Protein AF-W1XSB1-F1 (afdb_monomer)

Solvent-accessible surface area (backbone atoms only — not comparable to full-atom values): 5194 Å² total; per-residue (Å²): 116,73,61,60,74,71,54,48,70,68,61,72,78,58,76,95,46,75,65,46,66,74,32,70,88,49,25,62,53,40,56,71,75,46,43,34,76,95,83,38,51,24,68,62,39,48,52,53,37,51,54,50,34,46,62,58,70,33,74,67,10,44,51,49,52,57,40,76,70,41,71,88,37,55,77,64,56,51,52,51,51,54,52,53,63,74,74,107

Radius of gyration: 19.97 Å; Cα contacts (8 Å, |Δi|>4): 52; chains: 1; bounding box: 41×20×63 Å

Organism: NCBI:txid408170

InterPro domains:
  IPR004925 HpaB/PvcC/4-BUDH [PTHR36117] (1-87)
  IPR024719 HpaB/PvcC/4-BUDH C-terminal [PF03241] (2-87)
  IPR036250 Acyl-CoA dehydrogenase-like, C-terminal [SSF47203] (6-86)

pLDDT: mean 96.76, std 2.94, range [78.06, 98.56]

Nearest PDB structures (foldseek):
  6qyi-assembly1_B  TM=9.971E-01  e=9.896E-12  Escherichia coli
  6qyi-assembly1_A-2  TM=9.973E-01  e=1.124E-11  Escherichia coli
  9bke-assembly1_B  TM=1.002E+00  e=1.276E-11  Escherichia coli
  6b1b-assembly1_A  TM=9.987E-01  e=4.013E-11  Escherichia coli BL21(DE3)
  6qyh-assembly1_A-2  TM=9.928E-01  e=1.261E-10  Escherichia coli

Sequence (88 aa):
NIIERNVTSGLIYLPSSARDLNNPQIDQYLAKYVRGSNGMDHVQRIKILKLMWDAIGSEFGGRHELYEINYSGSQDEIRLQCLRQAQS

Structure (mmCIF, N/CA/C/O backbone):
data_AF-W1XSB1-F1
#
_entry.id   AF-W1XSB1-F1
#
loop_
_atom_site.group_PDB
_atom_site.id
_atom_site.type_symbol
_atom_site.label_atom_id
_atom_site.label_alt_id
_atom_site.label_comp_id
_atom_site.label_asym_id
_atom_site.label_entity_id
_atom_site.label_seq_id
_atom_site.pdbx_PDB_ins_code
_atom_site.Cartn_x
_atom_site.Cartn_y
_atom_site.Cartn_z
_atom_site.occupancy
_atom_site.B_iso_or_equiv
_atom_site.auth_seq_id
_atom_site.auth_comp_id
_atom_site.auth_asym_id
_atom_site.auth_atom_id
_atom_site.pdbx_PDB_model_num
ATOM 1 N N . ASN A 1 1 ? 2.152 8.293 -9.693 1.00 80.69 1 ASN A N 1
ATOM 2 C CA . ASN A 1 1 ? 1.405 7.344 -8.841 1.00 80.69 1 ASN A CA 1
ATOM 3 C C . ASN A 1 1 ? -0.098 7.591 -8.804 1.00 80.69 1 ASN A C 1
ATOM 5 O O . ASN A 1 1 ? -0.566 8.532 -8.175 1.00 80.69 1 ASN A O 1
ATOM 9 N N . ILE A 1 2 ? -0.872 6.750 -9.508 1.00 96.88 2 ILE A N 1
ATOM 10 C CA . ILE A 1 2 ? -2.350 6.814 -9.543 1.00 96.88 2 ILE A CA 1
ATOM 11 C C . ILE A 1 2 ? -2.963 6.337 -8.221 1.00 96.88 2 ILE A C 1
ATOM 13 O O . ILE A 1 2 ? -3.948 6.914 -7.768 1.00 96.88 2 ILE A O 1
ATOM 17 N N . ILE A 1 3 ? -2.392 5.302 -7.606 1.00 96.69 3 ILE A N 1
ATOM 18 C CA . ILE A 1 3 ? -2.919 4.715 -6.369 1.00 96.69 3 ILE A CA 1
ATOM 19 C C . ILE A 1 3 ? -2.768 5.709 -5.212 1.00 96.69 3 ILE A C 1
ATOM 21 O O . ILE A 1 3 ? -3.763 6.061 -4.584 1.00 96.69 3 ILE A O 1
ATOM 25 N N . GLU A 1 4 ? -1.566 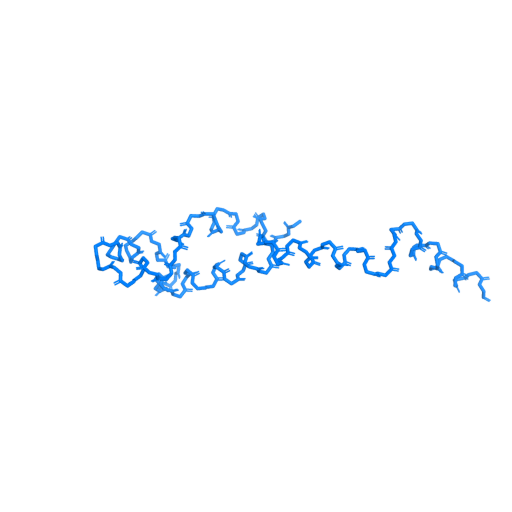6.251 -5.000 1.00 95.88 4 GLU A N 1
ATOM 26 C CA . GLU A 1 4 ? -1.285 7.214 -3.924 1.00 95.88 4 GLU A CA 1
ATOM 27 C C . GLU A 1 4 ? -2.189 8.454 -3.980 1.00 95.88 4 GLU A C 1
ATOM 29 O O . GLU A 1 4 ? -2.733 8.866 -2.959 1.00 95.88 4 GLU A O 1
ATOM 34 N N . ARG 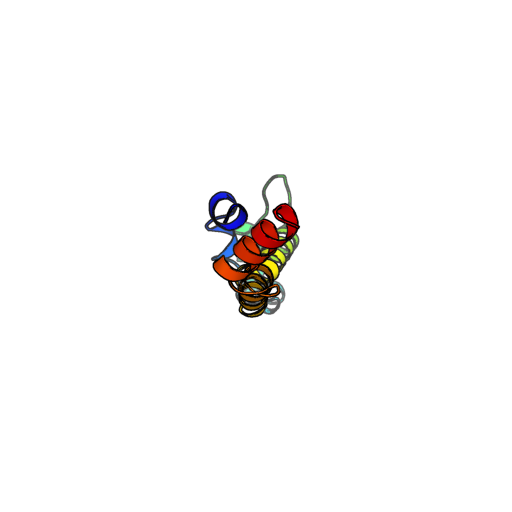A 1 5 ? -2.431 9.013 -5.177 1.00 95.69 5 ARG A N 1
ATOM 35 C CA . ARG A 1 5 ? -3.269 10.217 -5.337 1.00 95.69 5 ARG A CA 1
ATOM 36 C C . ARG A 1 5 ? -4.775 9.976 -5.182 1.00 95.69 5 ARG A C 1
ATOM 38 O O . ARG A 1 5 ? -5.504 10.938 -4.983 1.00 95.69 5 ARG A O 1
ATOM 45 N N . ASN A 1 6 ? -5.249 8.735 -5.324 1.00 97.38 6 ASN A N 1
ATOM 46 C CA . ASN A 1 6 ? -6.676 8.403 -5.207 1.00 97.38 6 ASN A CA 1
ATOM 47 C C . ASN A 1 6 ? -7.018 7.794 -3.841 1.00 97.38 6 ASN A C 1
ATOM 49 O O . ASN A 1 6 ? -8.040 8.138 -3.255 1.00 97.38 6 ASN A O 1
ATOM 53 N N . VAL A 1 7 ? -6.170 6.905 -3.315 1.00 95.31 7 VAL A N 1
ATOM 54 C CA . VAL A 1 7 ? -6.384 6.249 -2.012 1.00 95.31 7 VAL A CA 1
ATOM 55 C C . VAL A 1 7 ? -5.903 7.136 -0.857 1.00 95.31 7 VAL A C 1
ATOM 57 O O . VAL A 1 7 ? -6.467 7.075 0.236 1.00 95.31 7 VAL A O 1
ATOM 60 N N . THR A 1 8 ? -4.923 8.012 -1.118 1.00 96.12 8 THR A N 1
ATOM 61 C CA . THR A 1 8 ? -4.421 9.063 -0.217 1.00 96.12 8 THR A CA 1
ATOM 62 C C . THR A 1 8 ? -4.215 8.582 1.224 1.00 96.12 8 THR A C 1
ATOM 64 O O . THR A 1 8 ? -3.473 7.629 1.466 1.00 96.12 8 THR A O 1
ATOM 67 N N . SER A 1 9 ? -4.871 9.216 2.199 1.00 93.75 9 SER A N 1
ATOM 68 C CA . SER A 1 9 ? -4.685 8.938 3.624 1.00 93.75 9 SER A CA 1
ATOM 69 C C . SER A 1 9 ? -5.150 7.542 4.030 1.00 93.75 9 SER A C 1
ATOM 71 O O . SER A 1 9 ? -4.725 7.055 5.071 1.00 93.75 9 SER A O 1
ATOM 73 N N . GLY A 1 10 ? -5.956 6.853 3.212 1.00 93.50 10 GLY A N 1
ATOM 74 C CA . GLY A 1 10 ? -6.403 5.487 3.495 1.00 93.50 10 GLY A CA 1
ATOM 75 C C . GLY A 1 10 ? -5.261 4.511 3.795 1.00 93.50 10 GLY A C 1
ATOM 76 O O . GLY A 1 10 ? -5.468 3.548 4.527 1.00 93.50 10 GLY A O 1
ATOM 77 N N . LEU A 1 11 ? -4.058 4.777 3.282 1.00 94.31 11 LEU A N 1
ATOM 78 C CA . LEU A 1 11 ? -2.8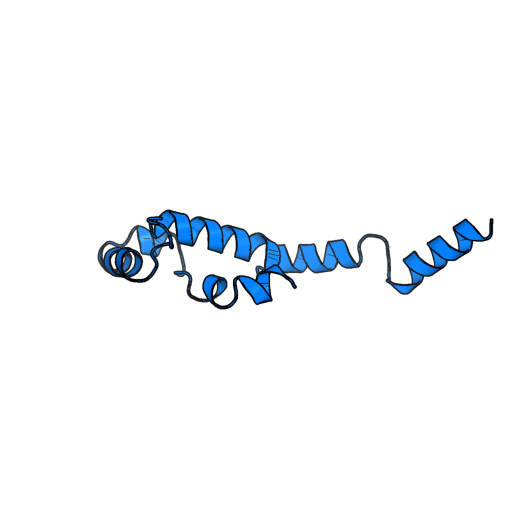88 3.925 3.485 1.00 94.31 11 LEU A CA 1
ATOM 79 C C . LEU A 1 11 ? -2.060 4.276 4.735 1.00 94.31 11 LEU A C 1
ATOM 81 O O . LEU A 1 11 ? -1.292 3.432 5.185 1.00 94.31 11 LEU A O 1
ATOM 85 N N . ILE A 1 12 ? -2.218 5.470 5.325 1.00 95.31 12 ILE A N 1
ATOM 86 C CA . ILE A 1 12 ? -1.327 5.945 6.403 1.00 95.31 12 ILE A CA 1
ATOM 87 C C . ILE A 1 12 ? -1.858 5.671 7.819 1.00 95.31 12 ILE A C 1
ATOM 89 O O . ILE A 1 12 ? -1.067 5.475 8.734 1.00 95.31 12 ILE A O 1
ATOM 93 N N . TYR A 1 13 ? -3.180 5.634 8.030 1.00 92.69 13 TYR A N 1
ATOM 94 C CA . TYR A 1 13 ? -3.778 5.499 9.375 1.00 92.69 13 TYR A CA 1
ATOM 95 C C . TYR A 1 13 ? -4.180 4.062 9.749 1.00 92.69 13 TYR A C 1
ATOM 97 O O . TYR A 1 13 ? -5.057 3.841 10.585 1.00 92.69 13 TYR A O 1
ATOM 105 N N . LEU A 1 14 ? -3.566 3.060 9.123 1.00 96.56 14 LEU A N 1
ATOM 106 C CA . LEU A 1 14 ? -3.840 1.656 9.430 1.00 96.56 14 LEU A CA 1
ATOM 107 C C . LEU A 1 14 ? -3.256 1.286 10.807 1.00 96.56 14 LEU A C 1
ATOM 109 O O . LEU A 1 14 ? -2.182 1.778 11.157 1.00 96.56 14 LEU A O 1
ATOM 113 N N . PRO A 1 15 ? -3.909 0.398 11.586 1.00 97.69 15 PRO A N 1
ATOM 114 C CA . PRO A 1 15 ? -3.358 -0.056 12.859 1.00 97.69 15 PRO A CA 1
ATOM 115 C C . PRO A 1 15 ? -2.012 -0.749 12.650 1.00 97.69 15 PRO A C 1
ATOM 117 O O . PRO A 1 15 ? -1.705 -1.246 11.559 1.00 97.69 15 PRO A O 1
ATOM 120 N N . SER A 1 16 ? -1.204 -0.804 13.702 1.00 96.62 16 SER A N 1
ATOM 121 C CA . SER A 1 16 ? 0.177 -1.275 13.618 1.00 96.62 16 SER A CA 1
ATOM 122 C C . SER A 1 16 ? 0.253 -2.737 13.166 1.00 96.62 16 SER A C 1
ATOM 124 O O . SER A 1 16 ? 1.035 -3.084 12.279 1.00 96.62 16 SER A O 1
ATOM 126 N N . SER A 1 17 ? -0.618 -3.593 13.705 1.00 97.38 17 SER A N 1
ATOM 127 C CA . SER A 1 17 ? -0.526 -5.042 13.548 1.00 97.38 17 SER A CA 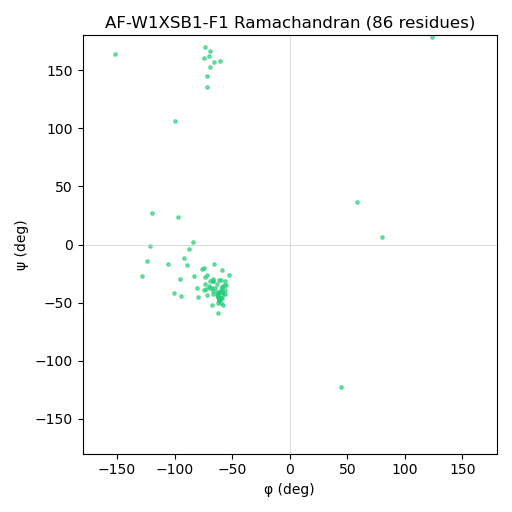1
ATOM 128 C C . SER A 1 17 ? -1.892 -5.722 13.620 1.00 97.38 17 SER A C 1
ATOM 130 O O . SER A 1 17 ? -2.850 -5.179 14.158 1.00 97.38 17 SER A O 1
ATOM 132 N N . ALA A 1 18 ? -1.962 -6.976 13.165 1.00 97.75 18 ALA A N 1
ATOM 133 C CA . ALA A 1 18 ? -3.097 -7.856 13.449 1.00 97.75 18 ALA A CA 1
ATOM 134 C C . ALA A 1 18 ? -3.318 -8.062 14.961 1.00 97.75 18 ALA A C 1
ATOM 136 O O . ALA A 1 18 ? -4.424 -8.370 15.388 1.00 97.75 18 ALA A O 1
ATOM 137 N N . ARG A 1 19 ? -2.283 -7.847 15.788 1.00 98.31 19 ARG A N 1
ATOM 138 C CA . ARG A 1 19 ? -2.406 -7.867 17.253 1.00 98.31 19 ARG A CA 1
ATOM 139 C C . ARG A 1 19 ? -3.397 -6.827 17.782 1.00 98.31 19 ARG A C 1
ATOM 141 O O . ARG A 1 19 ? -4.048 -7.104 18.781 1.00 98.31 19 ARG A O 1
ATOM 148 N N . ASP A 1 20 ? -3.551 -5.694 17.097 1.00 98.31 20 ASP A N 1
ATOM 149 C CA . ASP A 1 20 ? -4.504 -4.649 17.486 1.00 98.31 20 ASP A CA 1
ATOM 150 C C . ASP A 1 20 ? -5.959 -5.106 17.288 1.00 98.31 20 ASP A C 1
ATOM 152 O O . ASP A 1 20 ? -6.823 -4.742 18.079 1.00 98.31 20 ASP A O 1
ATOM 156 N N . LEU A 1 21 ? -6.215 -5.966 16.292 1.00 98.00 21 LEU A N 1
ATOM 157 C CA . LEU A 1 21 ? -7.522 -6.604 16.060 1.00 98.00 21 LEU A CA 1
ATOM 158 C C . LEU A 1 21 ? -7.820 -7.708 17.087 1.00 98.00 21 LEU A C 1
ATOM 160 O O . LEU A 1 21 ? -8.971 -7.983 17.401 1.00 98.00 21 L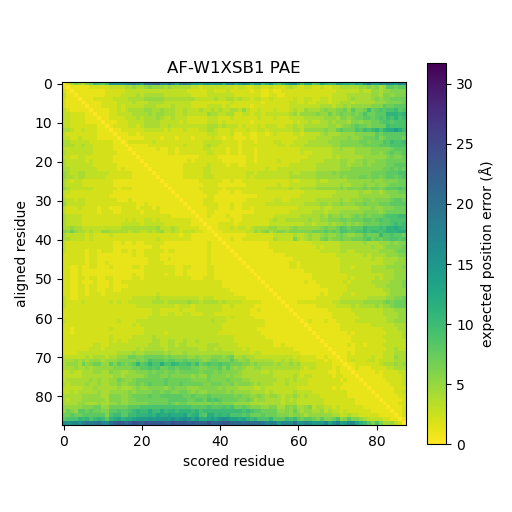EU A O 1
ATOM 164 N N . ASN A 1 22 ? -6.777 -8.341 17.630 1.00 98.06 22 ASN A N 1
ATOM 165 C CA . ASN A 1 22 ? -6.907 -9.388 18.648 1.00 98.06 22 ASN A CA 1
ATOM 166 C C . ASN A 1 22 ? -6.962 -8.832 20.080 1.00 98.06 22 ASN A C 1
ATOM 168 O O . ASN A 1 22 ? -7.114 -9.603 21.026 1.00 98.06 22 ASN A O 1
ATOM 172 N N . ASN A 1 23 ? -6.804 -7.517 20.255 1.00 98.25 23 ASN A N 1
ATOM 173 C CA . ASN A 1 23 ? -6.915 -6.844 21.541 1.00 98.25 23 ASN A CA 1
ATOM 174 C C . ASN A 1 23 ? -8.305 -6.192 21.651 1.00 98.25 23 ASN A C 1
ATOM 176 O O . ASN A 1 23 ? -8.508 -5.142 21.039 1.00 98.25 23 ASN A O 1
ATOM 180 N N . PRO A 1 24 ? -9.244 -6.736 22.452 1.00 97.81 24 PRO A N 1
ATOM 181 C CA . PRO A 1 24 ? -10.610 -6.215 22.535 1.00 97.81 24 PRO A CA 1
ATOM 182 C C . PRO A 1 24 ? -10.683 -4.732 22.923 1.00 97.81 24 PRO A C 1
ATOM 184 O O . PRO A 1 24 ? -11.575 -4.014 22.472 1.00 97.81 24 PRO A O 1
ATOM 187 N N . GLN A 1 25 ? -9.729 -4.247 23.728 1.00 98.25 25 GLN A N 1
ATOM 188 C CA . GLN A 1 25 ? -9.668 -2.845 24.138 1.00 98.25 25 GLN A CA 1
ATOM 189 C C . GLN A 1 25 ? -9.359 -1.902 22.971 1.00 98.25 25 GLN A C 1
ATOM 191 O O . GLN A 1 25 ? -9.801 -0.755 23.014 1.00 98.25 25 GLN A O 1
ATOM 196 N N . ILE A 1 26 ? -8.628 -2.363 21.954 1.00 98.56 26 ILE A N 1
ATOM 197 C CA . ILE A 1 26 ? -8.277 -1.581 20.761 1.00 98.56 26 ILE A CA 1
ATOM 198 C C . ILE A 1 26 ? -9.284 -1.848 19.640 1.00 98.56 26 ILE A C 1
ATOM 200 O O . ILE A 1 26 ? -9.769 -0.905 19.013 1.00 98.56 26 ILE A O 1
ATOM 204 N N . ASP A 1 27 ? -9.647 -3.113 19.426 1.00 98.44 27 ASP A N 1
ATOM 205 C CA . ASP A 1 27 ? -10.511 -3.547 18.330 1.00 98.44 27 ASP A CA 1
ATOM 206 C C . ASP A 1 27 ? -11.886 -2.869 18.356 1.00 98.44 27 ASP A C 1
ATOM 208 O O . ASP A 1 27 ? -12.377 -2.441 17.315 1.00 98.44 27 ASP A O 1
ATOM 212 N N . GLN A 1 28 ? -12.454 -2.620 19.544 1.00 98.12 28 GLN A N 1
ATOM 213 C CA . GLN A 1 28 ? -13.700 -1.849 19.680 1.00 98.12 28 GLN A CA 1
ATOM 214 C C . GLN A 1 28 ? -13.629 -0.457 19.019 1.00 98.12 28 GLN A C 1
ATOM 216 O O . GLN A 1 28 ? -14.617 0.030 18.463 1.00 98.12 28 GLN A O 1
ATOM 221 N N . TYR A 1 29 ? -12.460 0.193 19.052 1.00 98.50 29 TYR A N 1
ATOM 222 C CA . TYR A 1 29 ? -12.252 1.495 18.422 1.00 98.50 29 TYR A CA 1
ATOM 223 C C . TYR A 1 29 ? -12.012 1.348 16.922 1.00 98.50 29 TYR A C 1
ATOM 225 O O . TYR A 1 29 ? -12.523 2.155 16.144 1.00 98.50 29 TYR A O 1
ATOM 233 N N . LEU A 1 30 ?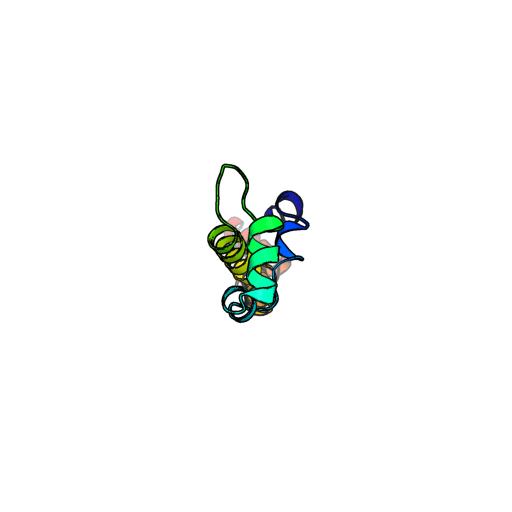 -11.296 0.304 16.501 1.00 98.44 30 LEU A N 1
ATOM 234 C CA . LEU A 1 30 ? -11.079 0.006 15.085 1.00 98.44 30 LEU A CA 1
ATOM 235 C C . LEU A 1 30 ? -12.398 -0.317 14.373 1.00 98.44 30 LEU A C 1
ATOM 237 O O . LEU A 1 30 ? -12.667 0.247 13.312 1.00 98.44 30 LEU A O 1
ATOM 241 N N . ALA A 1 31 ? -13.261 -1.121 14.997 1.00 98.00 31 ALA A N 1
ATOM 242 C CA . ALA A 1 31 ? -14.592 -1.454 14.498 1.00 98.00 31 ALA A CA 1
ATOM 243 C C . ALA A 1 31 ? -15.473 -0.212 14.294 1.00 98.00 31 ALA A C 1
ATOM 245 O O . ALA A 1 31 ? -16.232 -0.122 13.327 1.00 98.00 31 ALA A O 1
ATOM 246 N N . LYS A 1 32 ? -15.349 0.784 15.180 1.00 97.50 32 LYS A N 1
ATOM 247 C CA . LYS A 1 32 ? -16.126 2.025 15.107 1.00 97.50 32 LYS A CA 1
ATOM 248 C C . LYS A 1 32 ? -15.566 3.025 14.094 1.00 97.50 32 LYS A C 1
ATOM 250 O O . LYS A 1 32 ? -16.338 3.628 13.345 1.00 97.50 32 LYS A O 1
ATOM 255 N N . TYR A 1 33 ? -14.249 3.229 14.084 1.00 97.75 33 TYR A N 1
ATOM 256 C CA . TYR A 1 33 ? -13.617 4.354 13.383 1.00 97.75 33 TYR A CA 1
ATOM 257 C C . TYR A 1 33 ? -12.898 3.974 12.085 1.00 97.75 33 TYR A C 1
ATOM 259 O O . TYR A 1 33 ? -12.652 4.849 11.259 1.00 97.75 33 TYR A O 1
ATOM 267 N N . VAL A 1 34 ? -12.599 2.692 11.861 1.00 97.75 34 VAL A N 1
ATOM 268 C CA . VAL A 1 34 ? -11.829 2.205 10.699 1.00 97.75 34 VAL A CA 1
ATOM 269 C C . VAL A 1 34 ? -12.655 1.220 9.858 1.00 97.75 34 VAL A C 1
ATOM 271 O O . VAL A 1 34 ? -12.122 0.360 9.164 1.00 97.75 34 VAL A O 1
ATOM 274 N N . ARG A 1 35 ? -13.986 1.340 9.879 1.00 97.75 35 ARG A N 1
ATOM 275 C CA . ARG A 1 35 ? -14.880 0.561 9.007 1.00 97.75 35 ARG A CA 1
ATOM 276 C C . ARG A 1 35 ? -14.765 0.971 7.538 1.00 97.75 35 ARG A C 1
ATOM 278 O O . ARG A 1 35 ? -14.430 2.112 7.207 1.00 97.75 35 ARG A O 1
ATOM 285 N N . GLY A 1 36 ? -15.058 0.041 6.637 1.00 96.69 36 GLY A N 1
ATOM 286 C CA . GLY A 1 36 ? -15.137 0.320 5.209 1.00 96.69 36 GLY A CA 1
ATOM 287 C C . GLY A 1 36 ? -16.409 1.080 4.817 1.00 96.69 36 GLY A C 1
ATOM 288 O O . GLY A 1 36 ? -17.408 1.115 5.542 1.00 96.69 36 GLY A O 1
ATOM 289 N N . SER A 1 37 ? -16.372 1.710 3.642 1.00 96.75 37 SER A N 1
ATOM 290 C CA . SER A 1 37 ? -17.583 2.246 3.009 1.00 96.75 37 SER A CA 1
ATOM 291 C C . SER A 1 37 ? -18.475 1.097 2.524 1.00 96.75 37 SER A C 1
ATOM 293 O O . SER A 1 37 ? -18.011 -0.032 2.373 1.00 96.75 37 SER A O 1
ATOM 295 N N . ASN A 1 38 ? -19.751 1.384 2.258 1.00 96.69 38 ASN A N 1
ATOM 296 C CA . ASN A 1 38 ? -20.706 0.422 1.685 1.00 96.69 38 ASN A CA 1
ATOM 297 C C . ASN A 1 38 ? -20.906 -0.853 2.531 1.00 96.69 38 ASN A C 1
ATOM 299 O O . ASN A 1 38 ? -21.065 -1.941 1.991 1.00 96.69 38 ASN A O 1
ATOM 303 N N . GLY A 1 39 ? -20.884 -0.721 3.861 1.00 95.75 39 GLY A N 1
ATOM 304 C CA . GLY A 1 39 ? -21.169 -1.826 4.787 1.00 95.75 39 GLY A CA 1
ATOM 305 C C . GLY A 1 39 ? -20.011 -2.800 5.029 1.00 95.75 39 GLY A C 1
ATOM 306 O O . GLY A 1 39 ? -20.208 -3.804 5.702 1.00 95.75 39 GLY A O 1
ATOM 307 N N . MET A 1 40 ? -18.812 -2.517 4.515 1.00 98.06 40 MET A N 1
ATOM 308 C CA . MET A 1 40 ? -17.624 -3.337 4.758 1.00 98.06 40 MET A CA 1
ATOM 309 C C . MET A 1 40 ? -17.120 -3.184 6.205 1.00 98.06 40 MET A C 1
ATOM 311 O O . MET A 1 40 ? -17.000 -2.067 6.716 1.00 98.06 40 MET A O 1
ATOM 315 N N . ASP A 1 41 ? -16.777 -4.302 6.847 1.00 97.94 41 ASP A N 1
ATOM 316 C CA . ASP A 1 41 ? -16.190 -4.307 8.190 1.00 97.94 41 ASP A CA 1
ATOM 317 C C . ASP A 1 41 ? -14.753 -3.736 8.217 1.00 97.94 41 ASP A C 1
ATOM 319 O O . ASP A 1 41 ? -14.109 -3.516 7.183 1.00 97.94 41 ASP A O 1
ATOM 323 N N . HIS A 1 42 ? -14.248 -3.435 9.417 1.00 98.19 42 HIS A N 1
ATOM 324 C CA . HIS A 1 42 ? -12.915 -2.853 9.593 1.00 98.19 42 HIS A CA 1
ATOM 325 C C . HIS A 1 42 ? -11.788 -3.836 9.273 1.00 98.19 42 HIS A C 1
ATOM 327 O O . HIS A 1 42 ? -10.783 -3.421 8.696 1.00 98.19 42 HIS A O 1
ATOM 333 N N . VAL A 1 43 ? -11.947 -5.125 9.582 1.00 98.31 43 VAL A N 1
ATOM 334 C CA . VAL A 1 43 ? -10.939 -6.164 9.316 1.00 98.31 43 VAL A CA 1
ATOM 335 C C . VAL A 1 43 ? -10.671 -6.265 7.817 1.00 98.31 43 VAL A C 1
ATOM 337 O O . VAL A 1 43 ? -9.517 -6.210 7.387 1.00 98.31 43 VAL A O 1
ATOM 340 N N . GLN A 1 44 ? -11.725 -6.340 7.006 1.00 98.44 44 GLN A N 1
ATOM 341 C CA . GLN A 1 44 ? -11.642 -6.435 5.556 1.00 98.44 44 GLN A CA 1
ATOM 342 C C . GLN A 1 44 ? -11.064 -5.155 4.945 1.00 98.44 44 GLN A C 1
ATOM 344 O O . GLN A 1 44 ? -10.183 -5.236 4.085 1.00 98.44 44 GLN A O 1
ATOM 349 N N . ARG A 1 45 ? -11.481 -3.974 5.427 1.00 98.38 45 ARG A N 1
ATOM 350 C CA . ARG A 1 45 ? -10.891 -2.695 4.998 1.00 98.38 45 ARG A CA 1
ATOM 351 C C . ARG A 1 45 ? -9.386 -2.662 5.2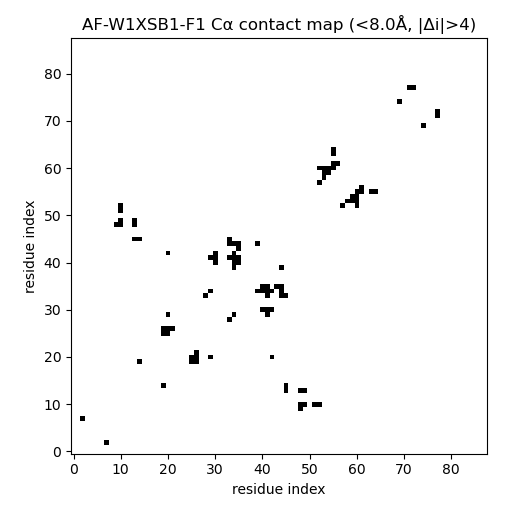74 1.00 98.38 45 ARG A C 1
ATOM 353 O O . ARG A 1 45 ? -8.605 -2.365 4.371 1.00 98.38 45 ARG A O 1
ATOM 360 N N . ILE A 1 46 ? -8.975 -2.965 6.507 1.00 98.44 46 ILE A N 1
ATOM 361 C CA . ILE A 1 46 ? -7.568 -2.941 6.930 1.00 98.44 46 ILE A CA 1
ATOM 362 C C . ILE A 1 46 ? -6.752 -3.949 6.118 1.00 98.44 46 ILE A C 1
ATOM 364 O O . ILE A 1 46 ? -5.651 -3.623 5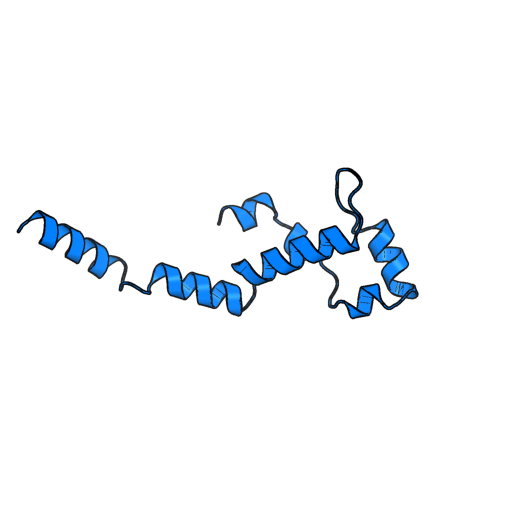.679 1.00 98.44 46 ILE A O 1
ATOM 368 N N . LYS A 1 47 ? -7.299 -5.144 5.868 1.00 98.44 47 LYS A N 1
ATOM 369 C CA . LYS A 1 47 ? -6.643 -6.190 5.078 1.00 98.44 47 LYS A CA 1
ATOM 370 C C . LYS A 1 47 ? -6.372 -5.740 3.641 1.00 98.44 47 LYS A C 1
ATOM 372 O O . LYS A 1 47 ? -5.247 -5.885 3.173 1.00 98.44 47 LYS A O 1
ATOM 377 N N . ILE A 1 48 ? -7.366 -5.151 2.970 1.00 98.31 48 ILE A N 1
ATOM 378 C CA . ILE A 1 48 ? -7.218 -4.627 1.601 1.00 98.31 48 ILE A CA 1
ATOM 379 C C . ILE A 1 48 ? -6.162 -3.517 1.554 1.00 98.31 48 ILE A C 1
ATOM 381 O O . ILE A 1 48 ? -5.287 -3.527 0.692 1.00 98.31 48 ILE A O 1
ATOM 385 N N . LEU A 1 49 ? -6.228 -2.563 2.484 1.00 98.25 49 LEU A N 1
ATOM 386 C CA . LEU A 1 49 ? -5.345 -1.397 2.458 1.00 98.25 49 LEU A CA 1
ATOM 387 C C . LEU A 1 49 ? -3.909 -1.738 2.874 1.00 98.25 49 LEU A C 1
ATOM 389 O O . LEU A 1 49 ? -2.981 -1.194 2.282 1.00 98.25 49 LEU A O 1
ATOM 393 N N . LYS A 1 50 ? -3.698 -2.677 3.809 1.00 98.31 50 LYS A N 1
ATOM 394 C CA . LYS A 1 50 ? -2.350 -3.183 4.122 1.00 98.31 50 LYS A CA 1
ATOM 395 C C . LYS A 1 50 ? -1.747 -3.964 2.955 1.00 98.31 50 LYS A C 1
ATOM 397 O O . LYS A 1 50 ? -0.567 -3.787 2.686 1.00 98.31 50 LYS A O 1
ATOM 402 N N . LEU A 1 51 ? -2.543 -4.774 2.249 1.00 98.25 51 LEU A N 1
ATOM 403 C CA . LEU A 1 51 ? -2.086 -5.462 1.035 1.00 98.25 51 LEU A CA 1
ATOM 404 C C . LEU A 1 51 ? -1.669 -4.459 -0.048 1.00 98.25 51 LEU A C 1
ATOM 406 O O . LEU A 1 51 ? -0.614 -4.607 -0.653 1.00 98.25 51 LEU A O 1
ATOM 410 N N . MET A 1 52 ? -2.475 -3.416 -0.264 1.00 97.94 52 MET A N 1
ATOM 411 C CA . MET A 1 52 ? -2.135 -2.354 -1.210 1.00 97.94 52 MET A CA 1
ATOM 412 C C . MET A 1 52 ? -0.859 -1.617 -0.789 1.00 97.94 52 MET A C 1
ATOM 414 O O . MET A 1 52 ? 0.012 -1.401 -1.621 1.00 97.94 52 MET A O 1
ATOM 418 N N . TRP A 1 53 ? -0.724 -1.260 0.492 1.00 97.94 53 TRP A N 1
ATOM 419 C CA . TRP A 1 53 ? 0.485 -0.611 1.001 1.00 97.94 53 TRP A CA 1
ATOM 420 C C . TRP A 1 53 ? 1.731 -1.469 0.787 1.00 97.94 53 TRP A C 1
ATOM 422 O O . TRP A 1 53 ? 2.758 -0.944 0.376 1.00 97.94 53 TRP A O 1
ATOM 432 N N . ASP A 1 54 ? 1.646 -2.780 1.002 1.00 98.06 54 ASP A N 1
ATOM 433 C CA . ASP A 1 54 ? 2.784 -3.667 0.766 1.00 98.06 54 ASP A CA 1
ATOM 434 C C . ASP A 1 54 ? 3.170 -3.756 -0.720 1.00 98.06 54 ASP A C 1
ATOM 436 O O . ASP A 1 54 ? 4.343 -3.860 -1.057 1.00 98.06 54 ASP A O 1
ATOM 440 N N . ALA A 1 55 ? 2.198 -3.626 -1.626 1.00 97.75 55 ALA A N 1
ATOM 441 C CA . ALA A 1 55 ? 2.453 -3.636 -3.062 1.00 97.75 55 ALA A CA 1
ATOM 442 C C . ALA A 1 55 ? 3.153 -2.366 -3.585 1.00 97.75 55 ALA A C 1
ATOM 444 O O . ALA A 1 55 ? 3.812 -2.444 -4.618 1.00 97.75 55 ALA A O 1
ATOM 445 N N . ILE A 1 56 ? 2.998 -1.208 -2.923 1.00 96.94 56 ILE A N 1
ATOM 446 C CA . ILE A 1 56 ? 3.494 0.079 -3.460 1.00 96.94 56 ILE A CA 1
ATOM 447 C C . ILE A 1 56 ? 4.363 0.917 -2.515 1.00 96.94 56 ILE A C 1
ATOM 449 O O . ILE A 1 56 ? 5.156 1.712 -2.995 1.00 96.94 56 ILE A O 1
ATOM 453 N N . GLY A 1 57 ? 4.206 0.795 -1.197 1.00 94.88 57 GLY A N 1
ATOM 454 C CA . GLY A 1 57 ? 4.776 1.732 -0.219 1.00 94.88 57 GLY A CA 1
ATOM 455 C C . GLY A 1 57 ? 5.669 1.093 0.842 1.00 94.88 57 GLY A C 1
ATOM 456 O O . GLY A 1 57 ? 6.394 1.804 1.537 1.00 94.88 57 GLY A O 1
ATOM 457 N N . SER A 1 58 ? 5.643 -0.234 0.996 1.00 97.38 58 SER A N 1
ATOM 458 C CA . SER A 1 58 ? 6.632 -0.935 1.819 1.00 97.38 58 SER A CA 1
ATOM 459 C C . SER A 1 58 ? 7.994 -0.980 1.121 1.00 97.38 58 SER A C 1
ATOM 461 O O . SER A 1 58 ? 8.116 -0.679 -0.064 1.00 97.38 58 SER A O 1
ATOM 463 N N . GLU A 1 59 ? 9.036 -1.401 1.840 1.00 98.19 59 GLU A N 1
ATOM 464 C CA . GLU A 1 59 ? 10.351 -1.645 1.234 1.00 98.19 59 GLU A CA 1
ATOM 465 C C . GLU A 1 59 ? 10.270 -2.667 0.087 1.00 98.19 59 GLU A C 1
ATOM 467 O O . GLU A 1 59 ? 10.948 -2.516 -0.929 1.00 98.19 59 GLU A O 1
ATOM 472 N N . PHE A 1 60 ? 9.390 -3.667 0.210 1.00 98.19 60 PHE A N 1
ATOM 473 C CA . PHE A 1 60 ? 9.115 -4.621 -0.861 1.00 98.19 60 PHE A CA 1
ATOM 474 C C . PHE A 1 60 ? 8.521 -3.922 -2.093 1.00 98.19 60 PHE A C 1
ATOM 476 O O . PHE A 1 60 ? 9.061 -4.071 -3.191 1.00 98.19 60 PHE A O 1
ATOM 483 N N . GLY A 1 61 ? 7.475 -3.109 -1.912 1.00 97.31 61 GLY A N 1
ATOM 484 C CA . GLY A 1 61 ? 6.868 -2.324 -2.990 1.00 97.31 61 GLY A CA 1
ATOM 485 C C . GLY A 1 61 ? 7.848 -1.343 -3.644 1.00 97.31 61 GLY A C 1
ATOM 486 O O . GLY A 1 61 ? 7.976 -1.325 -4.865 1.00 97.31 61 GLY A O 1
ATOM 487 N N . GLY A 1 62 ? 8.618 -0.597 -2.849 1.00 97.00 62 GLY A N 1
ATOM 488 C CA . GLY A 1 62 ? 9.615 0.354 -3.355 1.00 97.00 62 GLY A CA 1
ATOM 489 C C . GLY A 1 62 ? 10.762 -0.323 -4.111 1.00 97.00 62 GLY A C 1
ATOM 490 O O . GLY A 1 62 ? 11.211 0.167 -5.149 1.00 97.00 62 GLY A O 1
ATOM 491 N N . ARG A 1 63 ? 11.208 -1.503 -3.656 1.00 98.06 63 ARG A N 1
ATOM 492 C CA . ARG A 1 63 ? 12.157 -2.332 -4.413 1.00 98.06 63 ARG A CA 1
ATOM 493 C C . ARG A 1 63 ? 11.555 -2.766 -5.752 1.00 98.06 63 ARG A C 1
ATOM 495 O O . ARG A 1 63 ? 12.261 -2.734 -6.757 1.00 98.06 63 ARG A O 1
ATOM 502 N N . HIS A 1 64 ? 10.286 -3.174 -5.771 1.00 98.31 64 HIS A N 1
ATOM 503 C CA . HIS A 1 64 ? 9.586 -3.527 -7.006 1.00 98.31 64 HIS A CA 1
ATOM 504 C C . HIS A 1 64 ? 9.450 -2.329 -7.953 1.00 98.31 64 HIS A C 1
ATOM 506 O O . HIS A 1 64 ? 9.704 -2.483 -9.140 1.00 98.31 64 HIS A O 1
ATOM 512 N N . GLU A 1 65 ? 9.151 -1.130 -7.454 1.00 97.75 65 GLU A N 1
ATOM 513 C CA . GLU A 1 65 ? 9.133 0.087 -8.276 1.00 97.75 65 GLU A CA 1
ATOM 514 C C . GLU A 1 65 ? 10.505 0.350 -8.915 1.00 97.75 65 GLU A C 1
ATOM 516 O O . GLU A 1 65 ? 10.608 0.508 -10.133 1.00 97.75 65 GLU A O 1
ATOM 521 N N . LEU A 1 66 ? 11.579 0.328 -8.118 1.00 97.38 66 LEU A N 1
ATOM 522 C CA . LEU A 1 66 ? 12.937 0.532 -8.626 1.00 97.38 66 LEU A CA 1
ATOM 523 C C . LEU A 1 66 ? 13.324 -0.524 -9.670 1.00 97.38 66 LEU A C 1
ATOM 525 O O . LEU A 1 66 ? 13.986 -0.200 -10.663 1.00 97.38 66 LEU A O 1
ATOM 529 N N . TYR A 1 67 ? 12.913 -1.770 -9.427 1.00 97.88 67 TYR A N 1
ATOM 530 C CA . TYR A 1 67 ? 13.112 -2.895 -10.327 1.00 97.88 67 TYR A CA 1
ATOM 531 C C . TYR A 1 67 ? 12.395 -2.666 -11.658 1.00 97.88 67 TYR A C 1
ATOM 533 O O . TYR A 1 67 ? 13.067 -2.597 -12.679 1.00 97.88 67 TYR A O 1
ATOM 541 N N . GLU A 1 68 ? 11.076 -2.468 -11.668 1.00 97.25 68 GLU A N 1
ATOM 542 C CA . GLU A 1 68 ? 10.304 -2.324 -12.913 1.00 97.25 68 GLU A CA 1
ATOM 543 C C . GLU A 1 68 ? 10.744 -1.104 -13.742 1.00 97.25 68 GLU A C 1
ATOM 545 O O . GLU A 1 68 ? 10.712 -1.142 -14.971 1.00 97.25 68 GLU A O 1
ATOM 550 N N . ILE A 1 69 ? 11.217 -0.029 -13.098 1.00 97.12 69 ILE A N 1
ATOM 551 C CA . ILE A 1 69 ? 11.726 1.158 -13.806 1.00 97.12 69 ILE A CA 1
ATOM 552 C C . ILE A 1 69 ? 13.045 0.869 -14.537 1.00 97.12 69 ILE A C 1
ATOM 554 O O . ILE A 1 69 ? 13.264 1.416 -15.618 1.00 97.12 69 ILE A O 1
ATOM 558 N N . ASN A 1 70 ? 13.940 0.062 -13.957 1.00 97.12 70 ASN A N 1
ATOM 559 C CA . ASN A 1 70 ? 15.332 -0.044 -14.420 1.00 97.12 70 ASN A CA 1
ATOM 560 C C . ASN A 1 70 ? 15.760 -1.452 -14.847 1.00 97.12 70 ASN A C 1
ATOM 562 O O . ASN A 1 70 ? 16.904 -1.631 -15.263 1.00 97.12 70 ASN A O 1
ATOM 566 N N . TYR A 1 71 ? 14.887 -2.455 -14.752 1.00 96.25 71 TYR A N 1
ATOM 567 C CA . TYR A 1 71 ? 15.254 -3.850 -14.997 1.00 96.25 71 TYR A CA 1
ATOM 568 C C . TYR A 1 71 ? 15.840 -4.069 -16.396 1.00 96.25 71 TYR A C 1
ATOM 570 O O . TYR A 1 71 ? 16.847 -4.757 -16.546 1.00 96.25 71 TYR A O 1
ATOM 578 N N . SER A 1 72 ? 15.248 -3.445 -17.417 1.00 96.25 72 SER A N 1
ATOM 579 C CA . SER A 1 72 ? 15.698 -3.560 -18.811 1.00 96.25 72 SER A CA 1
ATOM 580 C C . SER A 1 72 ? 16.842 -2.608 -19.185 1.00 96.25 72 SER A C 1
ATOM 582 O O . SER A 1 72 ? 17.272 -2.606 -20.335 1.00 96.25 72 SER A O 1
ATOM 584 N N . GLY A 1 73 ? 17.345 -1.811 -18.240 1.00 95.19 73 GLY A N 1
ATOM 585 C CA . GLY A 1 73 ? 18.409 -0.834 -18.461 1.00 95.19 73 GLY A CA 1
ATOM 586 C C . GLY A 1 73 ? 18.010 0.586 -18.069 1.00 95.19 73 GLY A C 1
ATOM 587 O O . GLY A 1 73 ? 16.890 0.852 -17.630 1.00 95.19 73 GLY A O 1
ATOM 588 N N . SER A 1 74 ? 18.952 1.517 -18.226 1.00 97.19 74 SER A N 1
ATOM 589 C CA . SER A 1 74 ? 18.681 2.936 -17.998 1.00 97.19 74 SER A CA 1
ATOM 590 C C . SER A 1 74 ? 17.676 3.470 -19.020 1.00 97.19 74 SER A C 1
ATOM 592 O O . SER A 1 74 ? 17.537 2.942 -20.125 1.00 97.19 74 SER A O 1
ATOM 594 N N . GLN A 1 75 ? 16.995 4.558 -18.661 1.00 96.88 75 GLN A N 1
ATOM 595 C CA . GLN A 1 75 ? 15.975 5.175 -19.509 1.00 96.88 75 GLN A CA 1
ATOM 596 C C . GLN A 1 75 ? 16.510 5.559 -20.898 1.00 96.88 75 GLN A C 1
ATOM 598 O O . GLN A 1 75 ? 15.813 5.368 -21.898 1.00 96.88 75 GLN A O 1
ATOM 603 N N . ASP A 1 76 ? 17.741 6.057 -20.972 1.00 97.12 76 ASP A N 1
ATOM 604 C CA . ASP A 1 76 ? 18.362 6.431 -22.241 1.00 97.12 76 ASP A CA 1
ATOM 605 C C . ASP A 1 76 ? 18.726 5.193 -23.063 1.00 97.12 76 ASP A C 1
ATOM 607 O O . ASP A 1 76 ? 18.424 5.135 -24.255 1.00 97.12 76 ASP A O 1
ATOM 611 N N . GLU A 1 77 ? 19.295 4.165 -22.427 1.00 97.25 77 GLU A N 1
ATOM 612 C CA . GLU A 1 77 ? 19.752 2.961 -23.120 1.00 97.25 77 GLU A CA 1
ATOM 613 C C . GLU A 1 77 ? 18.590 2.222 -23.796 1.00 97.25 77 GLU A C 1
ATOM 615 O O . GLU A 1 77 ? 18.682 1.899 -24.980 1.00 97.25 77 GLU A O 1
ATOM 620 N N . ILE A 1 78 ? 17.457 2.041 -23.107 1.00 97.06 78 ILE A N 1
ATOM 621 C CA . ILE A 1 78 ? 16.286 1.366 -23.695 1.00 97.06 78 ILE A CA 1
ATOM 622 C C . ILE A 1 78 ? 15.705 2.142 -24.892 1.00 97.06 78 ILE A C 1
ATOM 624 O O . ILE A 1 78 ? 15.247 1.547 -25.869 1.00 97.06 78 ILE A O 1
ATOM 628 N N . ARG A 1 79 ? 15.766 3.482 -24.867 1.00 97.31 79 ARG A N 1
ATOM 629 C CA . ARG A 1 79 ? 15.295 4.340 -25.969 1.00 97.31 79 ARG A CA 1
ATOM 630 C C . ARG A 1 79 ? 16.266 4.307 -27.150 1.00 97.31 79 ARG A C 1
ATOM 632 O O . ARG A 1 79 ? 15.824 4.235 -28.295 1.00 97.31 79 ARG A O 1
ATOM 639 N N . LEU A 1 80 ? 17.573 4.292 -26.885 1.00 97.56 80 LEU A N 1
ATOM 640 C CA . LEU A 1 80 ? 18.610 4.146 -27.910 1.00 97.56 80 LEU A CA 1
ATOM 641 C C . LEU A 1 80 ? 18.590 2.762 -28.564 1.00 97.56 80 LEU A C 1
ATOM 643 O O . LEU A 1 80 ? 18.816 2.651 -29.767 1.00 97.56 80 LEU A O 1
ATOM 647 N N . GLN A 1 81 ? 18.325 1.696 -27.806 1.00 96.75 81 GLN A N 1
ATOM 648 C CA . GLN A 1 81 ? 18.122 0.352 -28.360 1.00 96.75 81 GLN A CA 1
ATOM 649 C C . GLN A 1 81 ? 16.925 0.316 -29.315 1.00 96.75 81 GLN A C 1
ATOM 651 O O . GLN A 1 81 ? 17.069 -0.168 -30.435 1.00 96.75 81 GLN A O 1
ATOM 656 N N . CYS A 1 82 ? 15.794 0.912 -28.922 1.00 96.69 82 CYS A N 1
ATOM 657 C CA . CYS A 1 82 ? 14.615 1.044 -29.781 1.00 96.69 82 CYS A CA 1
ATOM 658 C C . CYS A 1 82 ? 14.926 1.811 -31.082 1.00 96.69 82 CYS A C 1
ATOM 660 O O . CYS A 1 82 ? 14.595 1.344 -32.171 1.00 96.69 82 CYS A O 1
ATOM 662 N N . LEU A 1 83 ? 15.636 2.945 -30.990 1.00 97.44 83 LEU A N 1
ATOM 663 C CA . LEU A 1 83 ? 16.052 3.714 -32.170 1.00 97.44 83 LEU A CA 1
ATOM 664 C C . LEU A 1 83 ? 16.963 2.901 -33.098 1.00 97.44 83 LEU A C 1
ATOM 666 O O . LEU A 1 83 ? 16.736 2.875 -34.305 1.00 97.44 83 LEU A O 1
ATOM 670 N N . ARG A 1 84 ? 17.977 2.225 -32.543 1.00 97.00 84 ARG A N 1
ATOM 671 C CA . ARG A 1 84 ? 18.904 1.389 -33.321 1.00 97.00 84 ARG A CA 1
ATOM 672 C C . ARG A 1 84 ? 18.172 0.258 -34.042 1.00 97.00 84 ARG A C 1
ATOM 674 O O . ARG A 1 84 ? 18.457 0.018 -35.207 1.00 97.00 84 ARG A O 1
ATOM 681 N N . GLN A 1 85 ? 17.208 -0.382 -33.380 1.00 95.88 85 GLN A N 1
ATOM 682 C CA . GLN A 1 85 ? 16.389 -1.439 -33.976 1.00 95.88 85 GLN A CA 1
ATOM 683 C C . GLN A 1 85 ? 15.478 -0.928 -35.104 1.00 95.88 85 GLN A C 1
ATOM 685 O O . GLN A 1 85 ? 15.193 -1.667 -36.036 1.00 95.88 85 GLN A O 1
ATOM 690 N N . ALA A 1 86 ? 15.019 0.324 -35.042 1.00 95.62 86 ALA A N 1
ATOM 691 C CA . ALA A 1 86 ? 14.227 0.926 -36.116 1.00 95.62 86 ALA A CA 1
ATOM 692 C C . ALA A 1 86 ? 15.069 1.353 -37.337 1.00 95.62 86 ALA A C 1
ATOM 694 O O . ALA A 1 86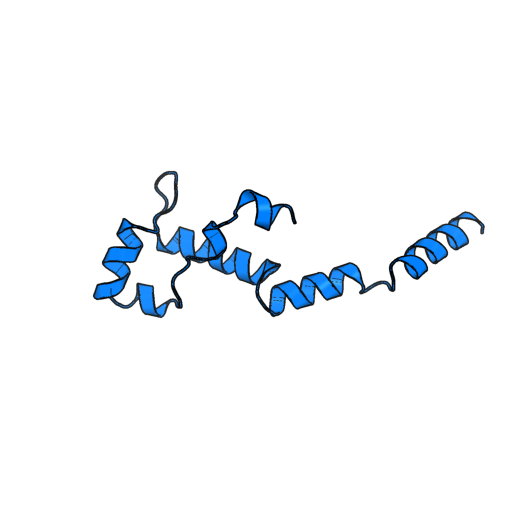 ? 14.517 1.548 -38.417 1.00 95.62 86 ALA A O 1
ATOM 695 N N . GLN A 1 87 ? 16.380 1.553 -37.161 1.00 93.62 87 GLN A N 1
ATOM 696 C CA . GLN A 1 87 ? 17.310 1.965 -38.222 1.00 93.62 87 GLN A CA 1
ATOM 697 C C . GLN A 1 87 ? 17.985 0.789 -38.946 1.00 93.62 87 GLN A C 1
ATOM 699 O O . GLN A 1 87 ? 18.634 1.015 -39.967 1.00 93.62 87 GLN A O 1
ATOM 704 N N . SER A 1 88 ? 17.862 -0.430 -38.413 1.00 78.06 88 SER A N 1
ATOM 705 C CA . SER A 1 88 ? 18.325 -1.681 -39.030 1.00 78.06 88 SER A CA 1
ATOM 706 C C . SER A 1 88 ? 17.268 -2.292 -39.937 1.00 78.06 88 SER A C 1
ATOM 708 O O . SER A 1 88 ? 17.643 -2.753 -41.035 1.00 78.06 88 SER A O 1
#

Secondary structure (DSSP, 8-state):
-HHHHHHGGGGTS--S-HHHHT-HHHHHHHHHHSPPSTT--HHHHHHHHHHHHHHHTSHHHHHHHHHHHHTT--HHHHHHHHHHHHH-

Foldseek 3Di:
DVCCVPCPCLQPPADPDVVLCVDPVNVVVQQVPQADPPPHGNVVSSVVSVVVCCCCPDPNNVVVVVCVQAVVHDPVVVVVVVVVVVVD

Mean predicted aligned error: 3.48 Å